Protein AF-A0A7J6NDB4-F1 (afdb_monomer_lite)

Structure (mmCIF, N/CA/C/O backbone):
data_AF-A0A7J6NDB4-F1
#
_entry.id   AF-A0A7J6NDB4-F1
#
loop_
_atom_site.group_PDB
_atom_site.id
_atom_site.type_symbol
_atom_site.label_atom_id
_atom_site.label_alt_id
_atom_site.label_comp_id
_atom_site.label_asym_id
_atom_site.label_entity_id
_atom_site.label_seq_id
_atom_site.pdbx_PDB_ins_code
_atom_site.Cartn_x
_atom_site.Cartn_y
_atom_site.Cartn_z
_atom_site.occupancy
_atom_site.B_iso_or_equiv
_atom_site.auth_seq_id
_atom_site.auth_comp_id
_atom_site.auth_asym_id
_atom_site.auth_atom_id
_atom_site.pdbx_PDB_model_num
ATOM 1 N N . THR A 1 1 ? 3.928 -35.465 -35.976 1.00 38.75 1 THR A N 1
ATOM 2 C CA . THR A 1 1 ? 4.546 -34.430 -36.828 1.00 38.75 1 THR A CA 1
ATOM 3 C C . THR A 1 1 ? 3.925 -33.095 -36.458 1.00 38.75 1 THR A C 1
ATOM 5 O O . THR A 1 1 ? 2.725 -32.991 -36.638 1.00 38.75 1 THR A O 1
ATOM 8 N N . ALA A 1 2 ? 4.743 -32.187 -35.883 1.00 40.12 2 ALA A N 1
ATOM 9 C CA . ALA A 1 2 ? 4.510 -30.769 -35.499 1.00 40.12 2 ALA A CA 1
ATOM 10 C C . ALA A 1 2 ? 3.288 -30.488 -34.588 1.00 40.12 2 ALA A C 1
AT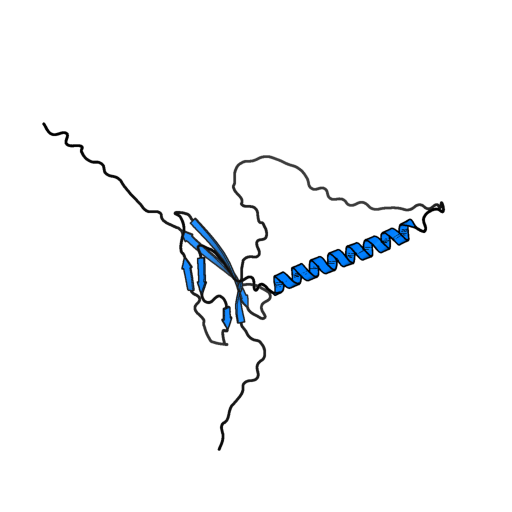OM 12 O O . ALA A 1 2 ? 2.177 -30.848 -34.935 1.00 40.12 2 ALA A O 1
ATOM 13 N N . LYS A 1 3 ? 3.333 -29.918 -33.374 1.00 47.81 3 LYS A N 1
ATOM 14 C CA . LYS A 1 3 ? 4.267 -29.055 -32.617 1.00 47.81 3 LYS A CA 1
ATOM 15 C C . LYS A 1 3 ? 4.655 -27.752 -33.320 1.00 47.81 3 LYS A C 1
ATOM 17 O O . LYS A 1 3 ? 5.817 -27.569 -33.654 1.00 47.81 3 LYS A O 1
ATOM 22 N N . ASP A 1 4 ? 3.678 -26.861 -33.463 1.00 53.41 4 ASP A N 1
ATOM 23 C CA . ASP A 1 4 ? 3.912 -25.438 -33.717 1.00 53.41 4 ASP A CA 1
ATOM 24 C C . ASP A 1 4 ? 3.804 -24.672 -32.395 1.00 53.41 4 ASP A C 1
ATOM 26 O O . ASP A 1 4 ? 2.742 -24.247 -31.942 1.00 53.41 4 ASP A O 1
ATOM 30 N N . ASP A 1 5 ? 4.963 -24.604 -31.749 1.00 51.47 5 ASP A N 1
ATOM 31 C CA . ASP A 1 5 ? 5.305 -23.753 -30.620 1.00 51.47 5 ASP A CA 1
ATOM 32 C C . ASP A 1 5 ? 5.622 -22.362 -31.194 1.00 51.47 5 ASP A C 1
ATOM 34 O O . ASP A 1 5 ? 6.720 -22.116 -31.694 1.00 51.47 5 ASP A O 1
ATOM 38 N N . LEU A 1 6 ? 4.635 -21.463 -31.215 1.00 52.88 6 LEU A N 1
ATOM 39 C CA . LEU A 1 6 ? 4.878 -20.053 -31.525 1.00 52.88 6 LEU A CA 1
ATOM 40 C C . LEU A 1 6 ? 5.308 -19.348 -30.240 1.00 52.88 6 LEU A C 1
ATOM 42 O O . LEU A 1 6 ? 4.501 -18.762 -29.519 1.00 52.88 6 LEU A O 1
ATOM 46 N N . GLY A 1 7 ? 6.609 -19.435 -29.966 1.00 40.97 7 GLY A N 1
ATOM 47 C CA . GLY A 1 7 ? 7.290 -18.590 -28.999 1.00 40.97 7 GLY A CA 1
ATOM 48 C C . GLY A 1 7 ? 7.166 -17.122 -29.402 1.00 40.97 7 GLY A C 1
ATOM 49 O O . GLY A 1 7 ? 7.703 -16.694 -30.424 1.00 40.97 7 GLY A O 1
ATOM 50 N N . ILE A 1 8 ? 6.452 -16.347 -28.589 1.00 50.28 8 ILE A N 1
ATOM 51 C CA . ILE A 1 8 ? 6.453 -14.887 -28.673 1.00 50.28 8 ILE A CA 1
ATOM 52 C C . ILE A 1 8 ? 7.774 -14.405 -28.047 1.00 50.28 8 ILE A C 1
ATOM 54 O O . ILE A 1 8 ? 8.051 -14.759 -26.897 1.00 50.28 8 ILE A O 1
ATOM 58 N N . PRO A 1 9 ? 8.609 -13.637 -28.771 1.00 45.28 9 PRO A N 1
ATOM 59 C CA . PRO A 1 9 ? 9.868 -13.135 -28.240 1.00 45.28 9 PRO A CA 1
ATOM 60 C C . PRO A 1 9 ? 9.593 -12.080 -27.163 1.00 45.28 9 PRO A C 1
ATOM 62 O O . PRO A 1 9 ? 8.794 -11.165 -27.362 1.00 45.28 9 PRO A O 1
ATOM 65 N N . GLY A 1 10 ? 10.244 -12.232 -26.011 1.00 54.09 10 GLY A N 1
ATOM 66 C CA . GLY A 1 10 ? 10.175 -11.270 -24.921 1.00 54.09 10 GLY A CA 1
ATOM 67 C C . GLY A 1 10 ? 10.964 -10.004 -25.233 1.00 54.09 10 GLY A C 1
ATOM 68 O O . GLY A 1 10 ? 12.128 -10.090 -25.612 1.00 54.09 10 GLY A O 1
ATOM 69 N N . ASP A 1 11 ? 10.340 -8.851 -25.005 1.00 46.12 11 ASP A N 1
ATOM 70 C CA . ASP A 1 11 ? 11.034 -7.679 -24.482 1.00 46.12 11 ASP A CA 1
ATOM 71 C C . ASP A 1 11 ? 10.036 -6.746 -23.771 1.00 46.12 11 ASP A C 1
ATOM 73 O O . ASP A 1 11 ? 8.896 -6.585 -24.209 1.00 46.12 11 ASP A O 1
ATOM 77 N N . SER A 1 12 ? 10.470 -6.151 -22.660 1.00 48.31 12 SER A N 1
ATOM 78 C CA . SER A 1 12 ? 9.716 -5.359 -21.667 1.00 48.31 12 SER A CA 1
ATOM 79 C C . SER A 1 12 ? 8.697 -6.117 -20.793 1.00 48.31 12 SER A C 1
ATOM 81 O O . SER A 1 12 ? 7.489 -6.127 -21.020 1.00 48.31 12 SER A O 1
ATOM 83 N N . ASP A 1 13 ? 9.195 -6.704 -19.703 1.00 50.88 13 ASP A N 1
ATOM 84 C CA . ASP A 1 13 ? 8.374 -7.122 -18.563 1.00 50.88 13 ASP A CA 1
ATOM 85 C C . ASP A 1 13 ? 7.658 -5.888 -17.975 1.00 50.88 13 ASP A C 1
ATOM 87 O O . ASP A 1 13 ? 8.239 -5.096 -17.229 1.00 50.88 13 ASP A O 1
ATOM 91 N N . GLY A 1 14 ? 6.401 -5.680 -18.381 1.00 53.59 14 GLY A N 1
ATOM 92 C CA . GLY A 1 14 ? 5.513 -4.590 -17.959 1.00 53.59 14 GLY A CA 1
ATOM 93 C C . GLY A 1 14 ? 5.020 -4.746 -16.519 1.00 53.59 14 GLY A C 1
ATOM 94 O O . GLY A 1 14 ? 3.826 -4.619 -16.243 1.00 53.59 14 GLY A O 1
ATOM 95 N N . ALA A 1 15 ? 5.923 -5.088 -15.603 1.00 60.62 15 ALA A N 1
ATOM 96 C CA . ALA A 1 15 ? 5.603 -5.326 -14.210 1.00 60.62 15 ALA A CA 1
ATOM 97 C C . ALA A 1 15 ? 5.161 -4.020 -13.527 1.00 60.62 15 ALA A C 1
ATOM 99 O O . ALA A 1 15 ? 5.880 -3.022 -13.476 1.00 60.62 15 ALA A O 1
ATOM 100 N N . LEU A 1 16 ? 3.967 -4.053 -12.955 1.00 64.75 16 LEU A N 1
ATOM 101 C CA . LEU A 1 16 ? 3.434 -3.080 -12.020 1.00 64.75 16 LEU A CA 1
ATOM 102 C C . LEU A 1 16 ? 3.972 -3.388 -10.620 1.00 64.75 16 LEU A C 1
ATOM 104 O O . LEU A 1 16 ? 3.854 -4.519 -10.146 1.00 64.75 16 LEU A O 1
ATOM 108 N N . ARG A 1 17 ? 4.541 -2.393 -9.939 1.00 74.06 17 ARG A N 1
ATOM 109 C CA . ARG A 1 17 ? 5.112 -2.537 -8.591 1.00 74.06 17 ARG A CA 1
ATOM 110 C C . ARG A 1 17 ? 4.535 -1.490 -7.654 1.00 74.06 17 ARG A C 1
ATOM 112 O O . ARG A 1 17 ? 4.541 -0.311 -7.985 1.00 74.06 17 ARG A O 1
ATOM 119 N N . ILE A 1 18 ? 4.100 -1.884 -6.463 1.00 73.50 18 ILE A N 1
ATOM 120 C CA . ILE A 1 18 ? 3.625 -0.951 -5.437 1.00 73.50 18 ILE A CA 1
ATOM 121 C C . ILE A 1 18 ? 4.734 -0.745 -4.400 1.00 73.50 18 ILE A C 1
ATOM 123 O O . ILE A 1 18 ? 5.115 -1.655 -3.665 1.00 73.50 18 ILE A O 1
ATOM 127 N N . GLY A 1 19 ? 5.291 0.463 -4.375 1.00 65.62 19 GLY A N 1
ATOM 128 C CA . GLY A 1 19 ? 6.402 0.858 -3.513 1.00 65.62 19 GLY A CA 1
ATOM 129 C C . GLY A 1 19 ? 5.986 1.775 -2.363 1.00 65.62 19 GLY A C 1
ATOM 130 O O . GLY A 1 19 ? 4.891 2.345 -2.343 1.00 65.62 19 GLY A O 1
ATOM 131 N N . ARG A 1 20 ? 6.901 1.949 -1.404 1.00 56.72 20 ARG A N 1
ATOM 132 C CA . ARG A 1 20 ? 6.755 2.889 -0.281 1.00 56.72 20 ARG A CA 1
ATOM 133 C C . ARG A 1 20 ? 6.757 4.342 -0.756 1.00 56.72 20 ARG A C 1
ATOM 135 O O . ARG A 1 20 ? 7.432 4.700 -1.726 1.00 56.72 20 ARG A O 1
ATOM 142 N N . ALA A 1 21 ? 6.094 5.204 0.014 1.00 48.91 21 ALA A N 1
ATOM 143 C CA . ALA A 1 21 ? 6.401 6.627 0.011 1.00 48.91 21 ALA A CA 1
ATOM 144 C C . ALA A 1 21 ? 7.879 6.813 0.383 1.00 48.91 21 ALA A C 1
ATOM 146 O O . ALA A 1 21 ? 8.308 6.400 1.463 1.00 48.91 21 ALA A O 1
ATOM 147 N N . ARG A 1 22 ? 8.683 7.439 -0.490 1.00 42.12 22 ARG A N 1
ATOM 148 C CA . ARG A 1 22 ? 9.954 8.003 -0.023 1.00 42.12 22 ARG A CA 1
ATOM 149 C C . ARG A 1 22 ? 9.569 9.128 0.922 1.00 42.12 22 ARG A C 1
ATOM 151 O O . ARG A 1 22 ? 9.093 10.165 0.474 1.00 42.12 22 ARG A O 1
ATOM 158 N N . ARG A 1 23 ? 9.724 8.883 2.222 1.00 32.69 23 ARG A N 1
ATOM 159 C CA . ARG A 1 23 ? 9.541 9.885 3.266 1.00 32.69 23 ARG A CA 1
ATOM 160 C C . ARG A 1 23 ? 10.604 10.961 3.035 1.00 32.69 23 ARG A C 1
ATOM 162 O O . ARG A 1 23 ? 11.719 10.855 3.534 1.00 32.69 23 ARG A O 1
ATOM 169 N N . VAL A 1 24 ? 10.279 11.988 2.252 1.00 29.95 24 VAL A N 1
ATOM 170 C CA . VAL A 1 24 ? 10.797 13.312 2.582 1.00 29.95 24 VAL A CA 1
ATOM 171 C C . VAL A 1 24 ? 10.244 13.555 3.980 1.00 29.95 24 VAL A C 1
ATOM 173 O O . VAL A 1 24 ? 9.053 13.350 4.215 1.00 29.95 24 VAL A O 1
ATOM 176 N N . LEU A 1 25 ? 11.125 13.823 4.939 1.00 30.56 25 LEU A N 1
ATOM 177 C CA . LEU A 1 25 ? 10.742 14.253 6.278 1.00 30.56 25 LEU A CA 1
ATOM 178 C C . LEU A 1 25 ? 10.021 15.602 6.146 1.00 30.56 25 LEU A C 1
ATOM 180 O O . LEU A 1 25 ? 10.594 16.646 6.427 1.00 30.56 25 LEU A O 1
ATOM 184 N N . GLU A 1 26 ? 8.780 15.595 5.676 1.00 29.28 26 GLU A N 1
ATOM 185 C CA . GLU A 1 26 ? 7.876 16.709 5.870 1.00 29.28 26 GLU A CA 1
ATOM 186 C C . GLU A 1 26 ? 7.364 16.575 7.296 1.00 29.28 26 GLU A C 1
ATOM 188 O O . GLU A 1 26 ? 6.679 15.623 7.678 1.00 29.28 26 GLU A O 1
ATOM 193 N N . SER A 1 27 ? 7.869 17.494 8.111 1.00 29.41 27 SER A N 1
ATOM 194 C CA . SER A 1 27 ? 7.551 17.696 9.511 1.00 29.41 27 SER A CA 1
ATOM 195 C C . SER A 1 27 ? 6.073 17.455 9.794 1.00 29.41 27 SER A C 1
ATOM 197 O O . SER A 1 27 ? 5.200 18.058 9.165 1.00 29.41 27 SER A O 1
ATOM 199 N N . ILE A 1 28 ? 5.812 16.619 10.798 1.00 31.69 28 ILE A N 1
ATOM 200 C CA . ILE A 1 28 ? 4.519 16.516 11.471 1.00 31.69 28 ILE A CA 1
ATOM 201 C C . ILE A 1 28 ? 4.093 17.943 11.833 1.00 31.69 28 ILE A C 1
ATOM 203 O O . ILE A 1 28 ? 4.670 18.562 12.725 1.00 31.69 28 ILE A O 1
ATOM 207 N N . THR A 1 29 ? 3.119 18.489 11.108 1.00 30.67 29 THR A N 1
ATOM 208 C CA . THR A 1 29 ? 2.570 19.807 11.421 1.00 30.67 29 THR A CA 1
ATOM 209 C C . THR A 1 29 ? 1.513 19.608 12.495 1.00 30.67 29 THR A C 1
ATOM 211 O O . THR A 1 29 ? 0.350 19.349 12.206 1.00 30.67 29 THR A O 1
ATOM 214 N N . ALA A 1 30 ? 1.940 19.698 13.752 1.00 30.20 30 ALA A N 1
ATOM 215 C CA . ALA A 1 30 ? 1.055 20.040 14.852 1.00 30.20 30 ALA A CA 1
ATOM 216 C C . ALA A 1 30 ? 1.000 21.571 14.927 1.00 30.20 30 ALA A C 1
ATOM 218 O O . ALA A 1 30 ? 1.968 22.219 15.317 1.00 30.20 30 ALA A O 1
ATOM 219 N N . SER A 1 31 ? -0.116 22.166 14.513 1.00 33.12 31 SER A N 1
ATOM 220 C CA . SER A 1 31 ? -0.401 23.579 14.776 1.00 33.12 31 SER A CA 1
ATOM 221 C C . SER A 1 31 ? -0.563 23.794 16.284 1.00 33.12 31 SER A C 1
ATOM 223 O O . SER A 1 31 ? -1.383 23.107 16.898 1.00 33.12 31 SER A O 1
ATOM 225 N N . PRO A 1 32 ? 0.189 24.734 16.888 1.00 37.12 32 PRO A N 1
ATOM 226 C CA . PRO A 1 32 ? -0.456 25.970 17.348 1.00 37.12 32 PRO A CA 1
ATOM 227 C C . PRO A 1 32 ? 0.446 27.230 17.314 1.00 37.12 32 PRO A C 1
ATOM 229 O O . PRO A 1 32 ? 1.640 27.170 17.566 1.00 37.12 32 PRO A O 1
ATOM 232 N N . GLY A 1 33 ? -0.167 28.403 17.101 1.00 30.95 33 GLY A N 1
ATOM 233 C CA . GLY A 1 33 ? 0.261 29.669 17.725 1.00 30.95 33 GLY A CA 1
ATOM 234 C C . GLY A 1 33 ? 1.517 30.400 17.206 1.00 30.95 33 GLY A C 1
ATOM 235 O O . GLY A 1 33 ? 2.631 30.142 17.629 1.00 30.95 33 GLY A O 1
ATOM 236 N N . LYS A 1 34 ? 1.282 31.422 16.373 1.00 34.69 34 LYS A N 1
ATOM 237 C CA . LYS A 1 34 ? 1.964 32.737 16.259 1.00 34.69 34 LYS A CA 1
ATOM 238 C C . LYS A 1 34 ? 3.271 32.981 17.058 1.00 34.69 34 LYS A C 1
ATOM 240 O O . LYS A 1 34 ? 3.192 33.213 18.258 1.00 34.69 34 LYS A O 1
ATOM 245 N N . ALA A 1 35 ? 4.398 33.184 16.356 1.00 28.97 35 ALA A N 1
ATOM 246 C CA . ALA A 1 35 ? 5.383 34.255 16.618 1.00 28.97 35 ALA A CA 1
ATOM 247 C C . ALA A 1 35 ? 6.437 34.387 15.486 1.00 28.97 35 ALA A C 1
ATOM 249 O O . ALA A 1 35 ? 7.108 33.433 15.121 1.00 28.97 35 ALA A O 1
ATOM 250 N N . SER A 1 36 ? 6.520 35.604 14.941 1.00 30.56 36 SER A N 1
ATOM 251 C CA . SER A 1 36 ? 7.656 36.323 14.329 1.00 30.56 36 SER A CA 1
ATOM 252 C C . SER A 1 36 ? 8.994 35.625 13.994 1.00 30.56 36 SER A C 1
ATOM 254 O O . SER A 1 36 ? 9.723 35.225 14.894 1.00 30.56 36 SER A O 1
ATOM 256 N N . GLY A 1 37 ? 9.419 35.814 12.735 1.00 30.88 37 GLY A N 1
ATOM 257 C CA . GLY A 1 37 ? 10.656 36.544 12.399 1.00 30.88 37 GLY A CA 1
ATOM 258 C C . GLY A 1 37 ? 11.949 35.751 12.156 1.00 30.88 37 GLY A C 1
ATOM 259 O O . GLY A 1 37 ? 12.228 34.782 12.844 1.00 30.88 37 GLY A O 1
ATOM 260 N N . LEU A 1 38 ? 12.766 36.313 11.246 1.00 31.75 38 LEU A N 1
ATOM 261 C CA . LEU A 1 38 ? 14.206 36.087 10.982 1.00 31.75 38 LEU A CA 1
ATOM 262 C C . LEU A 1 38 ? 14.521 35.100 9.838 1.00 31.75 38 LEU A C 1
ATOM 264 O O . LEU A 1 38 ? 14.433 33.890 9.976 1.00 31.75 38 LEU A O 1
ATOM 268 N N . THR A 1 39 ? 14.630 35.615 8.607 1.00 31.53 39 THR A N 1
ATOM 269 C CA . THR A 1 39 ? 15.864 36.034 7.891 1.00 31.53 39 THR A CA 1
ATOM 270 C C . THR A 1 39 ? 16.738 34.881 7.393 1.00 31.53 39 THR A C 1
ATOM 272 O O . THR A 1 39 ? 17.463 34.246 8.151 1.00 31.53 39 THR A O 1
ATOM 275 N N . SER A 1 40 ? 16.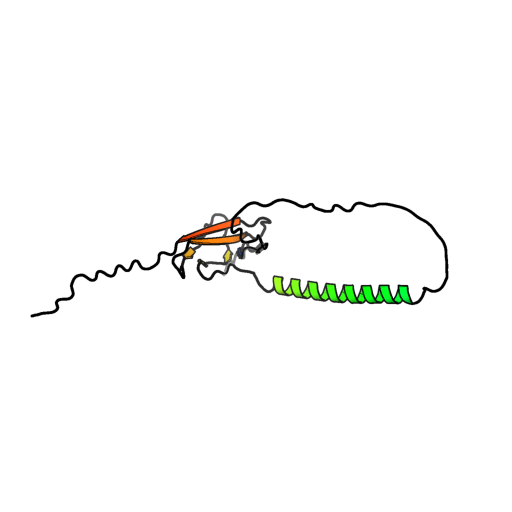733 34.696 6.076 1.00 37.16 40 SER A N 1
ATOM 276 C CA . SER A 1 40 ? 17.723 33.951 5.297 1.00 37.16 40 SER A CA 1
ATOM 277 C C . SER A 1 40 ? 18.984 34.793 5.062 1.00 37.16 40 SER A C 1
ATOM 279 O O . SER A 1 40 ? 18.837 35.950 4.661 1.00 37.16 40 SER A O 1
ATOM 281 N N . PRO A 1 41 ? 20.207 34.251 5.186 1.00 39.75 41 PRO A N 1
ATOM 282 C CA . PRO A 1 41 ? 21.367 34.873 4.579 1.00 39.75 41 PRO A CA 1
ATOM 283 C C . PRO A 1 41 ? 21.603 34.280 3.186 1.00 39.75 41 PRO A C 1
ATOM 285 O O . PRO A 1 41 ? 22.006 33.133 3.015 1.00 39.75 41 PRO A O 1
ATOM 288 N N . SER A 1 42 ? 21.352 35.110 2.180 1.00 35.44 42 SER A N 1
ATOM 289 C CA . SER A 1 42 ? 22.069 35.093 0.911 1.00 35.44 42 SER A CA 1
ATOM 290 C C . SER A 1 42 ? 23.520 35.513 1.154 1.00 35.44 42 SER A C 1
ATOM 292 O O . SER A 1 42 ? 23.752 36.545 1.782 1.00 35.44 42 SER A O 1
ATOM 294 N N . ALA A 1 43 ? 24.483 34.775 0.610 1.00 32.56 43 ALA A N 1
ATOM 295 C CA . ALA A 1 43 ? 25.865 35.230 0.511 1.00 32.56 43 ALA A CA 1
ATOM 296 C C . ALA A 1 43 ? 26.302 35.173 -0.954 1.00 32.56 43 ALA A C 1
ATOM 298 O O . ALA A 1 43 ? 26.739 34.149 -1.469 1.00 32.56 43 ALA A O 1
ATOM 299 N N . SER A 1 44 ? 26.137 36.305 -1.627 1.00 34.03 44 SER A N 1
ATOM 300 C CA . SER A 1 44 ? 26.991 36.715 -2.732 1.00 34.03 44 SER A CA 1
ATOM 301 C C . SER A 1 44 ? 28.203 37.437 -2.148 1.00 34.03 44 SER A C 1
ATOM 303 O O . SER A 1 44 ? 28.005 38.369 -1.371 1.00 34.03 44 SER A O 1
ATOM 305 N N . SER A 1 45 ? 29.420 37.117 -2.578 1.00 33.16 45 SER A N 1
ATOM 306 C CA . SER A 1 45 ? 30.467 38.139 -2.685 1.00 33.16 45 SER A CA 1
ATOM 307 C C . SER A 1 45 ? 31.613 37.685 -3.576 1.00 33.16 45 SER A C 1
ATOM 309 O O . SER A 1 45 ? 32.230 36.641 -3.392 1.00 33.16 45 SER A O 1
ATOM 311 N N . SER A 1 46 ? 31.838 38.552 -4.544 1.00 34.28 46 SER A N 1
ATOM 312 C CA . SER A 1 46 ? 32.925 38.691 -5.491 1.00 34.28 46 SER A CA 1
ATOM 313 C C . SER A 1 46 ? 34.271 39.101 -4.869 1.00 34.28 46 SER A C 1
ATOM 315 O O . SER A 1 46 ? 34.319 39.618 -3.759 1.00 34.28 46 SER A O 1
ATOM 317 N N . SER A 1 47 ? 35.292 39.000 -5.730 1.00 37.00 47 SER A N 1
ATOM 318 C CA . SER A 1 47 ? 36.377 39.961 -6.017 1.00 37.00 47 SER A CA 1
ATOM 319 C C . SER A 1 47 ? 37.764 39.850 -5.360 1.00 37.00 47 SER A C 1
ATOM 321 O O . SER A 1 47 ? 37.934 40.011 -4.160 1.00 37.00 47 SER A O 1
ATOM 323 N N . SER A 1 48 ? 38.720 39.772 -6.298 1.00 32.50 48 SER A N 1
ATOM 324 C CA . SER A 1 48 ? 39.962 40.546 -6.481 1.00 32.50 48 SER A CA 1
ATOM 325 C C . SER A 1 48 ? 41.271 40.136 -5.798 1.00 32.50 48 SER A C 1
ATOM 327 O O . SER A 1 48 ? 41.404 40.145 -4.582 1.00 32.50 48 SER A O 1
ATOM 329 N N . SER A 1 49 ? 42.226 39.895 -6.703 1.00 40.31 49 SER A N 1
ATOM 330 C CA . SER A 1 49 ? 43.691 39.979 -6.718 1.00 40.31 49 SER A CA 1
ATOM 331 C C . SER A 1 49 ? 44.422 40.593 -5.522 1.00 40.31 49 SER A C 1
ATOM 333 O O . SER A 1 49 ? 44.022 41.650 -5.058 1.00 40.31 49 SER A O 1
ATOM 335 N N . THR A 1 50 ? 45.592 40.032 -5.183 1.00 28.83 50 THR A N 1
ATOM 336 C CA . THR A 1 50 ? 46.926 40.643 -5.415 1.00 28.83 50 THR A CA 1
ATOM 337 C C . THR A 1 50 ? 48.047 39.661 -5.045 1.00 28.83 50 THR A C 1
ATOM 339 O O . THR A 1 50 ? 47.911 38.886 -4.103 1.00 28.83 50 THR A O 1
ATOM 342 N N . GLU A 1 51 ? 49.137 39.710 -5.808 1.00 42.53 51 GLU A N 1
ATOM 343 C CA . GLU A 1 51 ? 50.366 38.911 -5.700 1.00 42.53 51 GLU A CA 1
ATOM 344 C C . GLU A 1 51 ? 51.233 39.291 -4.486 1.00 42.53 51 GLU A C 1
ATOM 346 O O . GLU A 1 51 ? 51.317 40.470 -4.139 1.00 42.53 51 GLU A O 1
ATOM 351 N N . SER A 1 52 ? 51.964 38.330 -3.908 1.00 40.59 52 SER A N 1
ATOM 352 C CA . SER A 1 52 ? 53.445 38.321 -3.840 1.00 40.59 52 SER A CA 1
ATOM 353 C C . SER A 1 52 ? 53.966 37.209 -2.921 1.00 40.59 52 SER A C 1
ATOM 355 O O . SER A 1 52 ? 53.305 36.768 -1.985 1.00 40.59 52 SER A O 1
ATOM 357 N N . GLU A 1 53 ? 55.166 36.755 -3.260 1.00 47.88 53 GLU A N 1
ATOM 358 C CA . GLU A 1 53 ? 55.796 35.474 -2.954 1.00 47.88 53 GLU A CA 1
ATOM 359 C C . GLU A 1 53 ? 56.443 35.397 -1.561 1.00 47.88 53 GLU A C 1
ATOM 361 O O . GLU A 1 53 ? 56.980 36.382 -1.057 1.00 47.88 53 GLU A O 1
ATOM 366 N N . SER A 1 54 ? 56.475 34.198 -0.971 1.00 38.91 54 SER A N 1
ATOM 367 C CA . SER A 1 54 ? 57.516 33.750 -0.031 1.00 38.91 54 SER A CA 1
ATOM 368 C C . SER A 1 54 ? 57.515 32.218 0.023 1.00 38.91 54 SER A C 1
ATOM 370 O O . SER A 1 54 ? 56.541 31.582 0.422 1.00 38.91 54 SER A O 1
ATOM 372 N N . GLU A 1 55 ? 58.616 31.653 -0.451 1.00 51.12 55 GLU A N 1
ATOM 373 C CA . GLU A 1 55 ? 58.922 30.238 -0.649 1.00 51.12 55 GLU A CA 1
ATOM 374 C C . GLU A 1 55 ? 59.055 29.463 0.677 1.00 51.12 55 GLU A C 1
ATOM 376 O O . GLU A 1 55 ? 60.126 29.455 1.270 1.00 51.12 55 GLU A O 1
ATOM 381 N N . GLU A 1 56 ? 57.999 28.770 1.122 1.00 50.97 56 GLU A N 1
ATOM 382 C CA . GLU A 1 56 ? 58.105 27.605 2.027 1.00 50.97 56 GLU A CA 1
ATOM 383 C C . GLU A 1 56 ? 56.825 26.738 1.973 1.00 50.97 56 GLU A C 1
ATOM 385 O O . GLU A 1 56 ? 56.095 26.615 2.950 1.00 50.97 56 GLU A O 1
ATOM 390 N N . SER A 1 57 ? 56.449 26.192 0.805 1.00 48.19 57 SER A N 1
ATOM 391 C CA . SER A 1 57 ? 55.144 25.498 0.683 1.00 48.19 57 SER A CA 1
ATOM 392 C C . SER A 1 57 ? 55.045 24.468 -0.454 1.00 48.19 57 SER A C 1
ATOM 394 O O . SER A 1 57 ? 54.083 24.416 -1.215 1.00 48.19 57 SER A O 1
ATOM 396 N N . SER A 1 58 ? 56.048 23.605 -0.612 1.00 50.50 58 SER A N 1
ATOM 397 C CA . SER A 1 58 ? 55.996 22.518 -1.610 1.00 50.50 58 SER A CA 1
ATOM 398 C C . SER A 1 58 ? 55.565 21.167 -1.019 1.00 50.50 58 SER A C 1
ATOM 400 O O . SER A 1 58 ? 55.074 20.301 -1.742 1.00 50.50 58 SER A O 1
ATOM 402 N N . SER A 1 59 ? 55.675 20.976 0.303 1.00 55.31 59 SER A N 1
ATOM 403 C CA . SER A 1 59 ? 55.326 19.707 0.967 1.00 55.31 59 SER A CA 1
ATOM 404 C C . SER A 1 59 ? 53.866 19.637 1.436 1.00 55.31 59 SER A C 1
ATOM 406 O O . SER A 1 59 ? 53.274 18.558 1.432 1.00 55.31 59 SER A O 1
ATOM 408 N N . GLU A 1 60 ? 53.268 20.764 1.832 1.00 54.88 60 GLU A N 1
ATOM 409 C CA . GLU A 1 60 ? 51.898 20.802 2.366 1.00 54.88 60 GLU A CA 1
ATOM 410 C C . GLU A 1 60 ? 50.846 20.652 1.258 1.00 54.88 60 GLU A C 1
ATOM 412 O O . GLU A 1 60 ? 49.954 19.815 1.367 1.00 54.88 60 GLU A O 1
ATOM 417 N N . THR A 1 61 ? 51.015 21.315 0.115 1.00 55.06 61 THR A N 1
ATOM 418 C CA . THR A 1 61 ? 50.079 21.247 -1.026 1.00 55.06 61 THR A CA 1
ATOM 419 C C . THR A 1 61 ? 49.949 19.831 -1.622 1.00 55.06 61 THR A C 1
ATOM 421 O O . THR A 1 61 ? 48.858 19.383 -1.989 1.00 55.06 61 THR A O 1
ATOM 424 N N . ILE A 1 62 ? 51.045 19.062 -1.662 1.00 60.16 62 ILE A N 1
ATOM 425 C CA . ILE A 1 62 ? 51.048 17.669 -2.153 1.00 60.16 62 ILE A CA 1
ATOM 426 C C . ILE A 1 62 ? 50.408 16.709 -1.134 1.00 60.16 62 ILE A C 1
ATOM 428 O O . ILE A 1 62 ? 49.740 15.744 -1.510 1.00 60.16 62 ILE A O 1
ATOM 432 N N . LYS A 1 63 ? 50.571 16.965 0.169 1.00 63.69 63 LYS A N 1
ATOM 433 C CA . LYS A 1 63 ? 49.906 16.174 1.215 1.00 63.69 63 LYS A CA 1
ATOM 434 C C . LYS A 1 63 ? 48.403 16.435 1.218 1.00 63.69 63 LYS A C 1
ATOM 436 O O . LYS A 1 63 ? 47.641 15.475 1.286 1.00 63.69 63 LYS A O 1
ATOM 441 N N . ASN A 1 64 ? 47.981 17.688 1.064 1.00 60.53 64 ASN A N 1
ATOM 442 C CA . ASN A 1 64 ? 46.570 18.063 1.056 1.00 60.53 64 ASN A CA 1
ATOM 443 C C . ASN A 1 64 ? 45.829 17.439 -0.138 1.00 60.53 64 ASN A C 1
ATOM 445 O O . ASN A 1 64 ? 44.806 16.795 0.071 1.00 60.53 64 ASN A O 1
ATOM 449 N N . SER A 1 65 ? 46.407 17.466 -1.345 1.00 72.62 65 SER A N 1
ATOM 450 C CA . SER A 1 65 ? 45.820 16.794 -2.522 1.00 72.62 65 SER A CA 1
ATOM 451 C C . SER A 1 65 ? 45.745 15.264 -2.383 1.00 72.62 65 SER A C 1
ATOM 453 O O . SER A 1 65 ? 44.782 14.629 -2.820 1.00 72.62 65 SER A O 1
ATOM 455 N N . LYS A 1 66 ? 46.727 14.638 -1.718 1.00 80.25 66 LYS A N 1
ATOM 456 C CA . LYS A 1 66 ? 46.687 13.199 -1.413 1.00 80.25 66 LYS A CA 1
ATOM 457 C C . LYS A 1 66 ? 45.599 12.862 -0.396 1.00 80.25 66 LYS A C 1
ATOM 459 O O . LYS A 1 66 ? 44.906 11.857 -0.554 1.00 80.25 66 LYS A O 1
ATOM 464 N N . MET A 1 67 ? 45.445 13.691 0.632 1.00 81.81 67 MET A N 1
ATOM 465 C CA . MET A 1 67 ? 44.390 13.553 1.636 1.00 81.81 67 MET A CA 1
ATOM 466 C C . MET A 1 67 ? 43.009 13.741 0.998 1.00 81.81 67 MET A C 1
ATOM 468 O O . MET A 1 67 ? 42.126 12.924 1.236 1.00 81.81 67 MET A O 1
ATOM 472 N N . GLU A 1 68 ? 42.843 14.723 0.111 1.00 83.62 68 GLU A N 1
ATOM 473 C CA . GLU A 1 68 ? 41.622 14.931 -0.678 1.00 83.62 68 GLU A CA 1
ATOM 474 C C . GLU A 1 68 ? 41.282 13.711 -1.545 1.00 83.62 68 GLU A C 1
ATOM 476 O O . GLU A 1 68 ? 40.141 13.254 -1.537 1.00 83.62 68 GLU A O 1
ATOM 481 N N . GLY A 1 69 ? 42.264 13.103 -2.220 1.00 87.19 69 GLY A N 1
ATOM 482 C CA . GLY A 1 69 ? 42.051 11.880 -3.003 1.00 87.19 69 GLY A CA 1
ATOM 483 C C . GLY A 1 69 ? 41.626 10.671 -2.156 1.00 87.19 69 GLY A C 1
ATOM 484 O O . GLY A 1 69 ? 40.766 9.886 -2.565 1.00 87.19 69 GLY A O 1
ATOM 485 N N . LEU A 1 70 ? 42.186 10.527 -0.950 1.00 89.00 70 LEU A N 1
ATOM 486 C CA . LEU A 1 70 ? 41.791 9.478 -0.004 1.00 89.00 70 LEU A CA 1
ATOM 487 C C . LEU A 1 70 ? 40.378 9.712 0.541 1.00 89.00 70 LEU A C 1
ATOM 489 O O . LEU A 1 70 ? 39.582 8.773 0.594 1.00 89.00 70 LEU A O 1
ATOM 493 N N . VAL A 1 71 ? 40.054 10.959 0.888 1.00 90.56 71 VAL A N 1
ATOM 494 C CA . VAL A 1 71 ? 38.713 11.365 1.324 1.00 90.56 71 VAL A CA 1
ATOM 495 C C . VAL A 1 71 ? 37.697 11.109 0.208 1.00 90.56 71 VAL A C 1
ATOM 497 O O . VAL A 1 71 ? 36.677 10.472 0.460 1.00 90.56 71 VAL A O 1
ATOM 500 N N . MET A 1 72 ? 37.995 11.490 -1.037 1.00 90.81 72 MET A N 1
ATOM 501 C CA . MET A 1 72 ? 37.124 11.245 -2.193 1.00 90.81 72 MET A C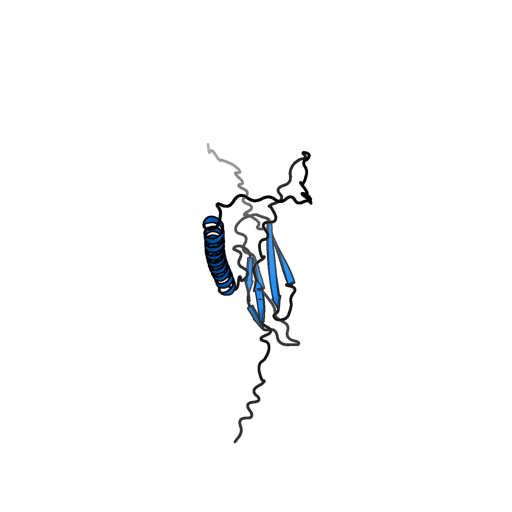A 1
ATOM 502 C C . MET A 1 72 ? 36.875 9.756 -2.435 1.00 90.81 72 MET A C 1
ATOM 504 O O . MET A 1 72 ? 35.738 9.348 -2.659 1.00 90.81 72 MET A O 1
ATOM 508 N N . ARG A 1 73 ? 37.905 8.910 -2.327 1.00 91.06 73 ARG A N 1
ATOM 509 C CA . ARG A 1 73 ? 37.753 7.455 -2.477 1.00 91.06 73 ARG A CA 1
ATOM 510 C C . ARG A 1 73 ? 36.922 6.836 -1.353 1.00 91.06 73 ARG A C 1
ATOM 512 O O . ARG A 1 73 ? 36.114 5.940 -1.608 1.00 91.06 73 ARG A O 1
ATOM 519 N N . ALA A 1 74 ? 37.103 7.307 -0.120 1.00 91.38 74 ALA A N 1
ATOM 520 C CA . ALA A 1 74 ? 36.302 6.871 1.019 1.00 91.38 74 ALA A CA 1
ATOM 521 C C . ALA A 1 74 ? 34.826 7.272 0.855 1.00 91.38 74 ALA A C 1
ATOM 523 O O . ALA A 1 74 ? 33.938 6.456 1.105 1.00 91.38 74 ALA A O 1
ATOM 524 N N . LEU A 1 75 ? 34.563 8.490 0.367 1.00 92.62 75 LEU A N 1
ATOM 525 C CA . LEU A 1 75 ? 33.215 8.957 0.045 1.00 92.62 75 LEU A CA 1
ATOM 526 C C . LEU A 1 75 ? 32.588 8.132 -1.080 1.00 92.62 75 LEU A C 1
ATOM 528 O O . LEU A 1 75 ? 31.472 7.654 -0.904 1.00 92.62 75 LEU A O 1
ATOM 532 N N . GLN A 1 76 ? 33.304 7.901 -2.183 1.00 91.81 76 GLN A N 1
ATOM 533 C CA . GLN A 1 76 ? 32.809 7.099 -3.306 1.00 91.81 76 GLN A CA 1
ATOM 534 C C . GLN A 1 76 ? 32.416 5.692 -2.848 1.00 91.81 76 GLN A C 1
ATOM 536 O O . GLN A 1 76 ? 31.284 5.272 -3.049 1.00 91.81 76 GLN A O 1
ATOM 541 N N . THR A 1 77 ? 33.306 5.011 -2.120 1.00 89.19 77 THR A N 1
ATOM 542 C CA . THR A 1 77 ? 33.046 3.659 -1.597 1.00 89.19 77 THR A CA 1
ATOM 543 C C . THR A 1 77 ? 31.818 3.636 -0.682 1.00 89.19 77 THR A C 1
ATOM 545 O O . THR A 1 77 ? 31.009 2.709 -0.730 1.00 89.19 77 THR A O 1
ATOM 548 N N . LYS A 1 78 ? 31.647 4.674 0.148 1.00 92.25 78 LYS A N 1
ATOM 549 C CA . LYS A 1 78 ? 30.470 4.826 1.009 1.00 92.25 78 LYS A CA 1
ATOM 550 C C . LYS A 1 78 ? 29.191 5.000 0.180 1.00 92.25 78 LYS A C 1
ATOM 552 O O . LYS A 1 78 ? 28.203 4.330 0.468 1.00 92.25 78 LYS A O 1
ATOM 557 N N . TYR A 1 79 ? 29.197 5.879 -0.822 1.00 90.00 79 TYR A N 1
ATOM 558 C CA . TYR A 1 79 ? 28.038 6.111 -1.690 1.00 90.00 79 TYR A CA 1
ATOM 559 C C . TYR A 1 79 ? 27.690 4.884 -2.531 1.00 90.00 79 TYR A C 1
ATOM 561 O O . TYR A 1 79 ? 26.512 4.547 -2.640 1.00 90.00 79 TYR A O 1
ATOM 569 N N . ASP A 1 80 ? 28.685 4.175 -3.056 1.00 87.19 80 ASP A N 1
ATOM 570 C CA . ASP A 1 80 ? 28.487 2.944 -3.822 1.00 87.19 80 ASP A CA 1
ATOM 571 C C . ASP A 1 80 ? 27.821 1.869 -2.958 1.00 87.19 80 ASP A C 1
ATOM 573 O O . ASP A 1 80 ? 26.856 1.236 -3.384 1.00 87.19 80 ASP A O 1
ATOM 577 N N . ASN A 1 81 ? 28.275 1.712 -1.708 1.00 85.38 81 ASN A N 1
ATOM 578 C CA . ASN A 1 81 ? 27.671 0.775 -0.765 1.00 85.38 81 ASN A CA 1
ATOM 579 C C . ASN A 1 81 ? 26.208 1.138 -0.452 1.00 85.38 81 ASN A C 1
ATOM 581 O O . ASN A 1 81 ? 25.334 0.278 -0.517 1.00 85.38 81 ASN A O 1
ATOM 585 N N . ILE A 1 82 ? 25.919 2.418 -0.189 1.00 83.12 82 ILE A N 1
ATOM 586 C CA . ILE A 1 82 ? 24.546 2.899 0.050 1.00 83.12 82 ILE A CA 1
ATOM 587 C C . ILE A 1 82 ? 23.659 2.644 -1.177 1.00 83.12 82 ILE A C 1
ATOM 589 O O . ILE A 1 82 ? 22.535 2.164 -1.049 1.00 83.12 82 ILE A O 1
ATOM 593 N N . THR A 1 83 ? 24.164 2.938 -2.375 1.00 81.44 83 THR A N 1
ATOM 594 C CA . THR A 1 83 ? 23.416 2.773 -3.630 1.00 81.44 83 THR A CA 1
ATOM 595 C C . THR A 1 83 ? 23.128 1.301 -3.904 1.00 81.44 83 THR A C 1
ATOM 597 O O . THR A 1 83 ? 22.019 0.946 -4.297 1.00 81.44 83 THR A O 1
ATOM 600 N N . ARG A 1 84 ? 24.102 0.427 -3.636 1.00 80.00 84 ARG A N 1
ATOM 601 C CA . ARG A 1 84 ? 23.938 -1.020 -3.741 1.00 80.00 84 ARG A CA 1
ATOM 602 C C . ARG A 1 84 ? 22.856 -1.538 -2.794 1.00 80.00 84 ARG A C 1
ATOM 604 O O . ARG A 1 84 ? 21.973 -2.252 -3.248 1.00 80.00 84 ARG A O 1
ATOM 611 N N . GLN A 1 85 ? 22.876 -1.129 -1.526 1.00 74.94 85 GLN A N 1
ATOM 612 C CA . GLN A 1 85 ? 21.862 -1.536 -0.547 1.00 74.94 85 GLN A CA 1
ATOM 613 C C . GLN A 1 85 ? 20.446 -1.094 -0.949 1.00 74.94 85 GLN A C 1
ATOM 615 O O . GLN A 1 85 ? 19.498 -1.854 -0.788 1.00 74.94 85 GLN A O 1
ATOM 620 N N . ILE A 1 86 ? 20.300 0.105 -1.522 1.00 72.00 86 ILE A N 1
ATOM 621 C CA . ILE A 1 86 ? 19.011 0.594 -2.040 1.00 72.00 86 ILE A CA 1
ATOM 622 C C . ILE A 1 86 ? 18.547 -0.210 -3.260 1.00 72.00 86 ILE A C 1
ATOM 624 O O . ILE A 1 86 ? 17.351 -0.401 -3.436 1.00 72.00 86 ILE A O 1
ATOM 628 N N . ASN A 1 87 ? 19.467 -0.661 -4.113 1.00 68.88 87 ASN A N 1
ATOM 629 C CA . ASN A 1 87 ? 19.122 -1.477 -5.278 1.00 68.88 87 ASN A CA 1
ATOM 630 C C . ASN A 1 87 ? 18.749 -2.919 -4.902 1.00 68.88 87 ASN A C 1
ATOM 632 O O . ASN A 1 87 ? 17.995 -3.557 -5.632 1.00 68.88 87 ASN A O 1
ATOM 636 N N . GLU A 1 88 ? 19.289 -3.436 -3.796 1.00 73.81 88 GLU A N 1
ATOM 637 C CA . GLU A 1 88 ? 19.011 -4.790 -3.308 1.00 73.81 88 GLU A CA 1
ATOM 638 C C . GLU A 1 88 ? 17.656 -4.887 -2.572 1.00 73.81 88 GLU A C 1
ATOM 640 O O . GLU A 1 88 ? 17.026 -5.944 -2.611 1.00 73.81 88 GLU A O 1
ATOM 645 N N . ASP A 1 89 ? 17.165 -3.800 -1.959 1.00 76.88 89 ASP A N 1
ATOM 646 C CA . ASP A 1 89 ? 15.823 -3.734 -1.361 1.00 76.88 89 ASP A CA 1
ATOM 647 C C . ASP A 1 89 ? 14.807 -3.146 -2.365 1.00 76.88 89 ASP A C 1
ATOM 649 O O . ASP A 1 89 ? 14.893 -1.967 -2.714 1.00 76.88 89 ASP A O 1
ATOM 653 N N . PRO A 1 90 ? 13.794 -3.908 -2.817 1.00 71.81 90 PRO A N 1
ATOM 654 C CA . PRO A 1 90 ? 12.782 -3.403 -3.744 1.00 71.81 90 PRO A CA 1
ATOM 655 C C . PRO A 1 90 ? 11.877 -2.300 -3.158 1.00 71.81 90 PRO A C 1
ATOM 657 O O . PRO A 1 90 ? 11.069 -1.729 -3.895 1.00 71.81 90 PRO A O 1
ATOM 660 N N . LEU A 1 91 ? 11.995 -1.978 -1.860 1.00 82.25 91 LEU A N 1
ATOM 661 C CA . LEU A 1 91 ? 11.257 -0.910 -1.175 1.00 82.25 91 LEU A CA 1
ATOM 662 C C . LEU A 1 91 ? 9.740 -1.015 -1.386 1.00 82.25 91 LEU A C 1
ATOM 664 O O . LEU A 1 91 ? 9.042 -0.008 -1.568 1.00 82.25 91 LEU A O 1
ATOM 668 N N . TYR A 1 92 ? 9.225 -2.244 -1.360 1.00 86.69 92 TYR A N 1
ATOM 669 C CA . TYR A 1 92 ? 7.799 -2.515 -1.471 1.00 86.69 92 TYR A CA 1
ATOM 670 C C . TYR A 1 92 ? 7.016 -1.894 -0.326 1.00 86.69 92 TYR A C 1
ATOM 672 O O . TYR A 1 92 ? 7.512 -1.766 0.801 1.00 86.69 92 TYR A O 1
ATOM 680 N N . PHE A 1 93 ? 5.781 -1.507 -0.639 1.00 88.81 93 PHE A N 1
ATOM 681 C CA . PHE A 1 93 ? 4.861 -0.958 0.342 1.00 88.81 93 PHE A CA 1
ATOM 682 C C . PHE A 1 93 ? 4.776 -1.857 1.584 1.00 88.81 93 PHE A C 1
ATOM 684 O O . PHE A 1 93 ? 4.646 -3.074 1.479 1.00 88.81 93 PHE A O 1
ATOM 691 N N . TYR A 1 94 ? 4.886 -1.237 2.756 1.00 89.56 94 TYR A N 1
ATOM 692 C CA . TYR A 1 94 ? 4.766 -1.901 4.044 1.00 89.56 94 TYR A CA 1
ATOM 693 C C . TYR A 1 94 ? 4.152 -0.921 5.034 1.00 89.56 94 TYR A C 1
ATOM 695 O O . TYR A 1 94 ? 4.648 0.199 5.181 1.00 89.56 94 TYR A O 1
ATOM 703 N N . ASP A 1 95 ? 3.097 -1.366 5.698 1.00 92.12 95 ASP A N 1
ATOM 704 C CA . ASP A 1 95 ? 2.386 -0.658 6.750 1.00 92.12 95 ASP A CA 1
ATOM 705 C C . ASP A 1 95 ? 1.805 -1.720 7.705 1.00 92.12 95 ASP A C 1
ATOM 707 O O . ASP A 1 95 ? 1.553 -2.856 7.299 1.00 92.12 95 ASP A O 1
ATOM 711 N N . GLU A 1 96 ? 1.661 -1.387 8.987 1.00 91.50 96 GLU A N 1
ATOM 712 C CA . GLU A 1 96 ? 1.146 -2.317 10.006 1.00 91.50 96 GLU A CA 1
ATOM 713 C C . GLU A 1 96 ? -0.389 -2.380 10.017 1.00 91.50 96 GLU A C 1
ATOM 715 O O . GLU A 1 96 ? -0.973 -3.346 10.500 1.00 91.50 96 GLU A O 1
ATOM 720 N N . VAL A 1 97 ? -1.042 -1.346 9.484 1.00 94.38 97 VAL A N 1
ATOM 721 C CA . VAL A 1 97 ? -2.495 -1.153 9.496 1.00 94.38 97 VAL A CA 1
ATOM 722 C C . VAL A 1 97 ? -3.095 -1.395 8.116 1.00 94.38 97 VAL A C 1
ATOM 724 O O . VAL A 1 97 ? -4.221 -1.886 8.012 1.00 94.38 97 VAL A O 1
ATOM 727 N N . PHE A 1 98 ? -2.359 -1.066 7.055 1.00 94.56 98 PHE A N 1
ATOM 728 C CA . PHE A 1 98 ? -2.780 -1.302 5.677 1.00 94.56 98 PHE A CA 1
ATOM 729 C C . PHE A 1 98 ? -1.932 -2.389 5.018 1.00 94.56 98 PHE A C 1
ATOM 731 O O . PHE A 1 98 ? -0.710 -2.301 4.988 1.00 94.56 98 PHE A O 1
ATOM 738 N N . SER A 1 99 ? -2.571 -3.379 4.402 1.00 94.31 99 SER A N 1
ATOM 739 C CA . SER A 1 99 ? -1.883 -4.345 3.540 1.00 94.31 99 SER A CA 1
ATOM 740 C C . SER A 1 99 ? -2.434 -4.291 2.122 1.00 94.31 99 SER A C 1
ATOM 742 O O . SER A 1 99 ? -3.618 -4.032 1.915 1.00 94.31 99 SER A O 1
ATOM 744 N N . ILE A 1 100 ? -1.560 -4.492 1.136 1.00 93.56 100 ILE A N 1
ATOM 745 C CA . ILE A 1 100 ? -1.908 -4.440 -0.284 1.00 93.56 100 ILE A CA 1
ATOM 746 C C . ILE A 1 100 ? -1.519 -5.768 -0.922 1.00 93.56 100 ILE A C 1
ATOM 748 O O . ILE A 1 100 ? -0.371 -6.188 -0.800 1.00 93.56 100 ILE A O 1
ATOM 752 N N . ASP A 1 101 ? -2.459 -6.397 -1.623 1.00 93.38 101 ASP A N 1
ATOM 753 C CA . ASP A 1 101 ? -2.230 -7.646 -2.346 1.00 93.38 101 ASP A CA 1
ATOM 754 C C . ASP A 1 101 ? -2.921 -7.629 -3.725 1.00 93.38 101 ASP A C 1
ATOM 756 O O . ASP A 1 101 ? -4.119 -7.334 -3.807 1.00 93.38 101 ASP A O 1
ATOM 760 N N . PRO A 1 102 ? -2.215 -7.929 -4.831 1.00 93.12 102 PRO A N 1
ATOM 761 C CA . PRO A 1 102 ? -0.779 -8.202 -4.926 1.00 93.12 102 PRO A CA 1
ATOM 762 C C . PRO A 1 102 ? 0.075 -6.919 -4.925 1.00 93.12 102 PRO A C 1
ATOM 764 O O . PRO A 1 102 ? -0.294 -5.909 -5.523 1.00 93.12 102 PRO A O 1
ATOM 767 N N . ILE A 1 103 ? 1.268 -6.980 -4.321 1.00 90.38 103 ILE A N 1
ATOM 768 C CA . ILE A 1 103 ? 2.257 -5.877 -4.332 1.00 90.38 103 ILE A CA 1
ATOM 769 C C . ILE A 1 103 ? 2.905 -5.708 -5.717 1.00 90.38 103 ILE A C 1
ATOM 771 O O . ILE A 1 103 ? 3.242 -4.595 -6.128 1.00 90.38 103 ILE A O 1
ATOM 775 N N . VAL A 1 104 ? 3.090 -6.816 -6.438 1.00 90.19 104 VAL A N 1
ATOM 776 C CA . VAL A 1 104 ? 3.682 -6.855 -7.780 1.00 90.19 104 VAL A CA 1
ATOM 777 C C . VAL A 1 104 ? 2.787 -7.669 -8.698 1.00 90.19 104 VAL A C 1
ATOM 779 O O . VAL A 1 104 ? 2.328 -8.749 -8.328 1.00 90.19 104 VAL A O 1
ATOM 782 N N . SER A 1 105 ? 2.539 -7.172 -9.905 1.00 89.75 105 SER A N 1
ATOM 783 C CA . SER A 1 105 ? 1.786 -7.914 -10.917 1.00 89.75 105 SER A CA 1
ATOM 784 C C . SER A 1 105 ? 2.171 -7.477 -12.324 1.00 89.75 105 SER A C 1
ATOM 786 O O . SER A 1 105 ? 2.642 -6.364 -12.506 1.00 89.75 105 SER A O 1
ATOM 788 N N . THR A 1 106 ? 1.940 -8.319 -13.324 1.00 90.06 106 THR A N 1
ATOM 789 C CA . THR A 1 106 ? 2.104 -7.951 -14.739 1.00 90.06 106 THR A CA 1
ATOM 790 C C . THR A 1 106 ? 0.722 -7.836 -15.372 1.00 90.06 106 THR A C 1
ATOM 792 O O . THR A 1 106 ? -0.144 -8.686 -15.138 1.00 90.06 106 THR A O 1
ATOM 795 N N . ILE A 1 107 ? 0.498 -6.773 -16.144 1.00 89.19 107 ILE A N 1
ATOM 796 C CA . ILE A 1 107 ? -0.775 -6.505 -16.824 1.00 89.19 107 ILE A CA 1
ATOM 797 C C . ILE A 1 107 ? -0.517 -6.467 -18.327 1.00 89.19 107 ILE A C 1
ATOM 799 O O . ILE A 1 107 ? 0.364 -5.752 -18.795 1.00 89.19 107 ILE A O 1
ATOM 803 N N . TYR A 1 108 ? -1.296 -7.239 -19.079 1.00 89.88 108 TYR A N 1
ATOM 804 C CA . TYR A 1 108 ? -1.218 -7.272 -20.536 1.00 89.88 108 TYR A CA 1
ATOM 805 C C . TYR A 1 108 ? -2.100 -6.186 -21.171 1.00 89.88 108 TYR A C 1
ATOM 807 O O . TYR A 1 108 ? -3.080 -5.753 -20.558 1.00 89.88 108 TYR A O 1
ATOM 815 N N . PRO A 1 109 ? -1.812 -5.765 -22.414 1.00 88.00 109 PRO A N 1
ATOM 816 C CA . PRO A 1 109 ? -2.669 -4.835 -23.140 1.00 88.00 109 PRO A CA 1
ATOM 817 C C . PRO A 1 109 ? -4.125 -5.319 -23.200 1.00 88.00 109 PRO A C 1
ATOM 819 O O . PRO A 1 109 ? -4.393 -6.472 -23.532 1.00 88.00 109 PRO A O 1
ATOM 822 N N . GLY A 1 110 ? -5.068 -4.438 -22.860 1.00 90.19 110 GLY A N 1
ATOM 823 C CA . GLY A 1 110 ? -6.500 -4.759 -22.820 1.00 90.19 110 GLY A CA 1
ATOM 824 C C . GLY A 1 110 ? -6.951 -5.586 -21.609 1.00 90.19 110 GLY A C 1
ATOM 825 O O . GLY A 1 110 ? -8.148 -5.820 -21.460 1.00 90.19 110 GLY A O 1
ATOM 826 N N . ALA A 1 111 ? -6.035 -6.001 -20.729 1.00 89.88 111 ALA A N 1
ATOM 827 C CA . ALA A 1 111 ? -6.375 -6.653 -19.472 1.00 89.88 111 ALA A CA 1
ATOM 828 C C . ALA A 1 111 ? -6.590 -5.627 -18.349 1.00 89.88 111 ALA A C 1
ATOM 830 O O . ALA A 1 111 ? -6.022 -4.535 -18.350 1.00 89.88 111 ALA A O 1
ATOM 831 N N . SER A 1 112 ? -7.381 -6.009 -17.350 1.00 87.94 112 SER A N 1
ATOM 832 C CA . SER A 1 112 ? -7.534 -5.280 -16.092 1.00 87.94 112 SER A CA 1
ATOM 833 C C . SER A 1 112 ? -7.128 -6.173 -14.920 1.00 87.94 112 SER A C 1
ATOM 835 O O . SER A 1 112 ? -7.217 -7.402 -14.986 1.00 87.94 112 SER A O 1
ATOM 837 N N . ARG A 1 113 ? -6.635 -5.559 -13.841 1.00 87.94 113 ARG A N 1
ATOM 838 C CA . ARG A 1 113 ? -6.190 -6.258 -12.632 1.00 87.94 113 ARG A CA 1
ATOM 839 C C . ARG A 1 113 ? -6.790 -5.584 -11.407 1.00 87.94 113 ARG A C 1
ATOM 841 O O . ARG A 1 113 ? -6.688 -4.370 -11.260 1.00 87.94 113 ARG A O 1
ATOM 848 N N . THR A 1 114 ? -7.384 -6.378 -10.525 1.00 91.88 114 THR A N 1
ATOM 849 C CA . THR A 1 114 ? -7.879 -5.910 -9.227 1.00 91.88 114 THR A CA 1
ATOM 850 C C . THR A 1 114 ? -6.778 -6.031 -8.181 1.00 91.88 114 THR A C 1
ATOM 852 O O . THR A 1 114 ? -6.092 -7.052 -8.117 1.00 91.88 114 THR A O 1
ATOM 855 N N . ILE A 1 115 ? -6.627 -4.986 -7.370 1.00 90.88 115 ILE A N 1
ATOM 856 C CA . ILE A 1 115 ? -5.717 -4.935 -6.226 1.00 90.88 115 ILE A CA 1
ATOM 857 C C . ILE A 1 115 ? -6.572 -4.772 -4.971 1.00 90.88 115 ILE A C 1
ATOM 859 O O . ILE A 1 115 ? -7.487 -3.948 -4.947 1.00 90.88 115 ILE A O 1
ATOM 863 N N . THR A 1 116 ? -6.280 -5.559 -3.943 1.00 94.38 116 THR A N 1
ATOM 864 C CA . THR A 1 116 ? -7.010 -5.565 -2.676 1.00 94.38 116 THR A CA 1
ATOM 865 C C . THR A 1 116 ? -6.222 -4.795 -1.629 1.00 94.38 116 THR A C 1
ATOM 867 O O . THR A 1 116 ? -5.033 -5.045 -1.441 1.00 94.38 116 THR A O 1
ATOM 870 N N . VAL A 1 117 ? -6.891 -3.879 -0.926 1.00 94.56 117 VAL A N 1
ATOM 871 C CA . VAL A 1 117 ? -6.334 -3.179 0.236 1.00 94.56 117 VAL A CA 1
ATOM 872 C C . VAL A 1 117 ? -7.092 -3.629 1.478 1.00 94.56 117 VAL A C 1
ATOM 874 O O . VAL A 1 117 ? -8.310 -3.474 1.546 1.00 94.56 117 VAL A O 1
ATOM 877 N N . THR A 1 118 ? -6.382 -4.177 2.458 1.00 95.62 118 THR A N 1
ATOM 878 C CA . THR A 1 118 ? -6.957 -4.587 3.745 1.00 95.62 118 THR A CA 1
ATOM 879 C C . THR A 1 118 ? -6.613 -3.551 4.804 1.00 95.62 118 THR A C 1
ATOM 881 O O . THR A 1 118 ? -5.474 -3.097 4.875 1.00 95.62 118 THR A O 1
ATOM 884 N N . PHE A 1 119 ? -7.593 -3.189 5.631 1.00 95.81 119 PHE A N 1
ATOM 885 C CA . PHE A 1 119 ? -7.444 -2.230 6.724 1.00 95.81 119 PHE A CA 1
ATOM 886 C C . PHE A 1 119 ? -7.695 -2.920 8.071 1.00 95.81 119 PHE A C 1
ATOM 888 O O . PHE A 1 119 ? -8.805 -3.384 8.332 1.00 95.81 119 PHE A O 1
ATOM 895 N N . GLY A 1 120 ? -6.664 -2.982 8.915 1.00 94.50 120 GLY A N 1
ATOM 896 C CA . GLY A 1 120 ? -6.683 -3.572 10.255 1.00 94.50 120 GLY A CA 1
ATOM 897 C C . GLY A 1 120 ? -6.234 -2.562 11.316 1.00 94.50 120 GLY A C 1
ATOM 898 O O . GLY A 1 120 ? -5.064 -2.567 11.693 1.00 94.50 120 GLY A O 1
ATOM 899 N N . PRO A 1 121 ? -7.118 -1.665 11.796 1.00 94.88 121 PRO A N 1
ATOM 900 C CA . PRO A 1 121 ? -6.742 -0.640 12.766 1.00 94.88 121 PRO A CA 1
ATOM 901 C C . PRO A 1 121 ? -6.372 -1.248 14.123 1.00 94.88 121 PRO A C 1
ATOM 903 O O . PRO A 1 121 ? -7.127 -2.029 14.696 1.00 94.88 121 PRO A O 1
ATOM 906 N N . LEU A 1 122 ? -5.235 -0.820 14.675 1.00 91.44 122 LEU A N 1
ATOM 907 C CA . LEU A 1 122 ? -4.751 -1.239 15.998 1.00 91.44 122 LEU A CA 1
ATOM 908 C C . LEU A 1 122 ? -5.446 -0.497 17.152 1.00 91.44 122 LEU A C 1
ATOM 910 O O . LEU A 1 122 ? -5.395 -0.924 18.303 1.00 91.44 122 LEU A O 1
ATOM 914 N N . SER A 1 123 ? -6.040 0.665 16.884 1.00 92.00 123 SER A N 1
ATOM 915 C CA . SER A 1 123 ? -6.634 1.547 17.893 1.00 92.00 123 SER A CA 1
ATOM 916 C C . SER A 1 123 ? -7.736 2.419 17.295 1.00 92.00 123 SER A C 1
ATOM 918 O O . SER A 1 123 ? -7.904 2.499 16.079 1.00 92.00 123 SER A O 1
ATOM 920 N N . ALA A 1 124 ? -8.500 3.088 18.162 1.00 94.31 124 ALA A N 1
ATOM 921 C CA . ALA A 1 124 ? -9.611 3.957 17.783 1.00 94.31 124 ALA A CA 1
ATOM 922 C C . ALA A 1 124 ? -9.134 5.326 17.254 1.00 94.31 124 ALA A C 1
ATOM 924 O O . ALA A 1 124 ? -9.306 6.351 17.911 1.00 94.31 124 ALA A O 1
ATOM 925 N N . LEU A 1 125 ? -8.458 5.330 16.105 1.00 93.25 125 LEU A N 1
ATOM 926 C CA . LEU A 1 125 ? -7.808 6.503 15.518 1.00 93.25 125 LEU A CA 1
ATOM 927 C C . LEU A 1 125 ? -8.192 6.678 14.047 1.00 93.25 125 LEU A C 1
ATOM 929 O O . LEU A 1 125 ? -8.666 5.751 13.392 1.00 93.25 125 LEU A O 1
ATOM 933 N N . GLN A 1 126 ? -7.939 7.869 13.511 1.00 94.69 126 GLN A N 1
ATOM 934 C CA . GLN A 1 126 ? -7.967 8.101 12.073 1.00 94.69 126 GLN A CA 1
ATOM 935 C C . GLN A 1 126 ? -6.605 7.746 11.471 1.00 94.69 126 GLN A C 1
ATOM 937 O O . GLN A 1 126 ? -5.572 8.259 11.895 1.00 94.69 126 GLN A O 1
ATOM 942 N N . TYR A 1 127 ? -6.623 6.882 10.465 1.00 95.00 127 TYR A N 1
ATOM 943 C CA . TYR A 1 127 ? -5.457 6.401 9.744 1.00 95.00 127 TYR A CA 1
ATOM 944 C C . TYR A 1 127 ? -5.467 6.936 8.313 1.00 95.00 127 TYR A C 1
ATOM 946 O O . TYR A 1 127 ? -6.508 7.012 7.656 1.00 95.00 127 TYR A O 1
ATOM 954 N N . SER A 1 128 ? -4.285 7.296 7.827 1.00 93.88 128 SER A N 1
ATOM 955 C CA . SER A 1 128 ? -4.059 7.749 6.460 1.00 93.88 128 SER A CA 1
ATOM 956 C C . SER A 1 128 ? -2.727 7.198 5.985 1.00 93.88 128 SER A C 1
ATOM 958 O O . SER A 1 128 ? -1.724 7.355 6.678 1.00 93.88 128 SER A O 1
ATOM 960 N N . CYS A 1 129 ? -2.710 6.590 4.805 1.00 91.25 129 CYS A N 1
ATOM 961 C CA . CYS A 1 129 ? -1.501 6.039 4.215 1.00 91.25 129 CYS A CA 1
ATOM 962 C C . CYS A 1 129 ? -1.421 6.377 2.724 1.00 91.25 129 CYS A C 1
ATOM 964 O O . CYS A 1 129 ? -2.442 6.444 2.042 1.00 91.25 129 CYS A O 1
ATOM 966 N N . SER A 1 130 ? -0.202 6.594 2.228 1.00 92.31 130 SER A N 1
ATOM 967 C CA . SER A 1 130 ? 0.079 6.868 0.818 1.00 92.31 130 SER A CA 1
ATOM 968 C C . SER A 1 130 ? 1.041 5.819 0.270 1.00 92.31 130 SER A C 1
ATOM 970 O O . SER A 1 130 ? 2.196 5.732 0.692 1.00 92.31 130 SER A O 1
ATOM 972 N N . ALA A 1 131 ? 0.566 5.038 -0.691 1.00 92.00 131 ALA A N 1
ATOM 973 C CA . ALA A 1 131 ? 1.352 4.105 -1.483 1.00 92.00 131 ALA A CA 1
ATOM 974 C C . ALA A 1 131 ? 1.628 4.695 -2.871 1.00 92.00 131 ALA A C 1
ATOM 976 O O . ALA A 1 131 ? 0.930 5.601 -3.327 1.00 92.00 131 ALA A O 1
ATOM 977 N N . TYR A 1 132 ? 2.643 4.176 -3.561 1.00 91.19 132 TYR A N 1
ATOM 978 C CA . TYR A 1 132 ? 2.974 4.620 -4.912 1.00 91.19 132 TYR A CA 1
ATOM 979 C C . TYR A 1 132 ? 3.070 3.435 -5.855 1.00 91.19 132 TYR A C 1
ATOM 981 O O . TYR A 1 132 ? 3.851 2.512 -5.638 1.00 91.19 132 TYR A O 1
ATOM 989 N N . CYS A 1 133 ? 2.309 3.494 -6.936 1.00 89.56 133 CYS A N 1
ATOM 990 C CA . CYS A 1 133 ? 2.344 2.511 -7.995 1.00 89.56 133 CYS A CA 1
ATOM 991 C C . CYS A 1 133 ? 3.362 2.932 -9.063 1.00 89.56 133 CYS A C 1
ATOM 993 O O . CYS A 1 133 ? 3.292 4.021 -9.630 1.00 89.56 133 CYS A O 1
ATOM 995 N N . SER A 1 134 ? 4.340 2.071 -9.305 1.00 88.69 134 SER A N 1
ATOM 996 C CA . SER A 1 134 ? 5.382 2.216 -10.311 1.00 88.69 134 SER A CA 1
ATOM 997 C C . SER A 1 134 ? 5.079 1.288 -11.478 1.00 88.69 134 SER A C 1
ATOM 999 O O . SER A 1 134 ? 4.930 0.079 -11.291 1.00 88.69 134 SER A O 1
ATOM 1001 N N . ILE A 1 135 ? 5.002 1.856 -12.677 1.00 88.81 135 ILE A N 1
ATOM 1002 C CA . ILE A 1 135 ? 4.837 1.114 -13.926 1.00 88.81 135 ILE A CA 1
ATOM 1003 C C . ILE A 1 135 ? 6.183 1.132 -14.639 1.00 88.81 135 ILE A C 1
ATOM 1005 O O . ILE A 1 135 ? 6.773 2.199 -14.819 1.00 88.81 135 ILE A O 1
ATOM 1009 N N . VAL A 1 136 ? 6.675 -0.032 -15.060 1.00 85.81 136 VAL A N 1
ATOM 1010 C CA . VAL A 1 136 ? 7.875 -0.099 -15.905 1.00 85.81 136 VAL A CA 1
ATOM 1011 C C . VAL A 1 136 ? 7.649 0.725 -17.177 1.00 85.81 136 VAL A C 1
ATOM 1013 O O . VAL A 1 136 ? 6.660 0.542 -17.878 1.00 85.81 136 VAL A O 1
ATOM 1016 N N . GLY A 1 137 ? 8.561 1.659 -17.455 1.00 84.31 137 GLY A N 1
ATOM 1017 C CA . GLY A 1 137 ? 8.459 2.588 -18.586 1.00 84.31 137 GLY A CA 1
ATOM 1018 C C . GLY A 1 137 ? 7.771 3.920 -18.264 1.00 84.31 137 GLY A C 1
ATOM 1019 O O . GLY A 1 137 ? 7.864 4.844 -19.067 1.00 84.31 137 GLY A O 1
ATOM 1020 N N . SER A 1 138 ? 7.155 4.067 -17.086 1.00 86.06 138 SER A N 1
ATOM 1021 C CA . SER A 1 138 ? 6.675 5.362 -16.591 1.00 86.06 138 SER A CA 1
ATOM 1022 C C . SER A 1 138 ? 7.719 6.013 -15.687 1.00 86.06 138 SER A C 1
ATOM 1024 O O . SER A 1 138 ? 8.235 5.386 -14.761 1.00 86.06 138 SER A O 1
ATOM 1026 N N . VAL A 1 139 ? 8.012 7.292 -15.930 1.00 86.19 139 VAL A N 1
ATOM 1027 C CA . VAL A 1 139 ? 8.865 8.098 -15.036 1.00 86.19 139 VAL A CA 1
ATOM 1028 C C . VAL A 1 139 ? 8.080 8.527 -13.795 1.00 86.19 139 VAL A C 1
ATOM 1030 O O . VAL A 1 139 ? 8.623 8.589 -12.691 1.00 86.19 139 VAL A O 1
ATOM 1033 N N . GLU A 1 140 ? 6.787 8.800 -13.966 1.00 88.75 140 GLU A N 1
ATOM 1034 C CA . GLU A 1 140 ? 5.903 9.223 -12.890 1.00 88.75 140 GLU A CA 1
ATOM 1035 C C . GLU A 1 140 ? 5.261 8.015 -12.204 1.00 88.75 140 GLU A C 1
ATOM 1037 O O . GLU A 1 140 ? 4.793 7.071 -12.851 1.00 88.75 140 GLU A O 1
ATOM 1042 N N . ARG A 1 141 ? 5.246 8.053 -10.870 1.00 89.75 141 ARG A N 1
ATOM 1043 C CA . ARG A 1 141 ? 4.562 7.062 -10.040 1.00 89.75 141 ARG A CA 1
ATOM 1044 C C . ARG A 1 141 ? 3.160 7.551 -9.722 1.00 89.75 141 ARG A C 1
ATOM 1046 O O . ARG A 1 141 ? 2.986 8.696 -9.321 1.00 89.75 141 ARG A O 1
ATOM 1053 N N . ILE A 1 142 ? 2.186 6.658 -9.821 1.00 90.81 142 ILE A N 1
ATOM 1054 C CA . ILE A 1 142 ? 0.786 6.969 -9.537 1.00 90.81 142 ILE A CA 1
ATOM 1055 C C . ILE A 1 142 ? 0.570 6.883 -8.017 1.00 90.81 142 ILE A C 1
ATOM 1057 O O . ILE A 1 142 ? 0.819 5.820 -7.438 1.00 90.81 142 ILE A O 1
ATOM 1061 N N . PRO A 1 143 ? 0.137 7.962 -7.343 1.00 91.62 143 PRO A N 1
ATOM 1062 C CA . PRO A 1 143 ? -0.148 7.925 -5.914 1.00 91.62 143 PRO A CA 1
ATOM 1063 C C . PRO A 1 143 ? -1.462 7.185 -5.627 1.00 91.62 143 PRO A C 1
ATOM 1065 O O . PRO A 1 143 ? -2.455 7.349 -6.332 1.00 91.62 143 PRO A O 1
ATOM 1068 N N . LEU A 1 144 ? -1.474 6.404 -4.549 1.00 90.88 144 LEU A N 1
ATOM 1069 C CA . LEU A 1 144 ? -2.656 5.764 -3.980 1.00 90.88 144 LEU A CA 1
ATOM 1070 C C . LEU A 1 144 ? -2.758 6.167 -2.507 1.00 90.88 144 LEU A C 1
ATOM 1072 O O . LEU A 1 144 ? -1.992 5.679 -1.678 1.00 90.88 144 LEU A O 1
ATOM 1076 N N . THR A 1 145 ? -3.700 7.050 -2.180 1.00 93.00 145 THR A N 1
ATOM 1077 C CA . THR A 1 145 ? -3.965 7.462 -0.796 1.00 93.00 145 THR A CA 1
ATOM 1078 C C . THR A 1 145 ? -5.186 6.730 -0.258 1.00 93.00 145 THR A C 1
ATOM 1080 O O . THR A 1 145 ? -6.243 6.720 -0.885 1.00 93.00 145 THR A O 1
ATOM 1083 N N . VAL A 1 146 ? -5.032 6.116 0.912 1.00 91.81 146 VAL A N 1
ATOM 1084 C CA . VAL A 1 146 ? -6.067 5.329 1.582 1.00 91.81 146 VAL A CA 1
ATOM 1085 C C . VAL A 1 146 ? -6.316 5.915 2.964 1.00 91.81 146 VAL A C 1
ATOM 1087 O O . VAL A 1 146 ? -5.379 6.246 3.692 1.00 91.81 146 VAL A O 1
ATOM 1090 N N . HIS A 1 147 ? -7.589 6.025 3.329 1.00 95.00 147 HIS A N 1
ATOM 1091 C CA . HIS A 1 147 ? -8.024 6.511 4.631 1.00 95.00 147 HIS A CA 1
ATOM 1092 C C . HIS A 1 147 ? -8.892 5.463 5.319 1.00 95.00 147 HIS A C 1
ATOM 1094 O O . HIS A 1 147 ? -9.672 4.766 4.671 1.00 95.00 147 HIS A O 1
ATOM 1100 N N . GLY A 1 148 ? -8.779 5.381 6.639 1.00 93.00 148 GLY A N 1
ATOM 1101 C CA . GLY A 1 148 ? -9.591 4.496 7.464 1.00 93.00 148 GLY A CA 1
ATOM 1102 C C . GLY A 1 148 ? -9.751 5.059 8.868 1.00 93.00 148 GLY A C 1
ATOM 1103 O O . GLY A 1 148 ? -8.916 5.827 9.335 1.00 93.00 148 GLY A O 1
ATOM 1104 N N . VAL A 1 149 ? -10.832 4.697 9.553 1.00 95.69 149 VAL A N 1
ATOM 1105 C CA . VAL A 1 149 ? -11.061 5.090 10.949 1.00 95.69 149 VAL A CA 1
ATOM 1106 C C . VAL A 1 149 ? -11.251 3.830 11.773 1.00 95.69 149 VAL A C 1
ATOM 1108 O O . VAL A 1 149 ? -12.161 3.044 11.517 1.00 95.69 149 VAL A O 1
ATOM 1111 N N . GLY A 1 150 ? -10.379 3.634 12.755 1.00 94.12 150 GLY A N 1
ATOM 1112 C CA . GLY A 1 150 ? -10.561 2.628 13.785 1.00 94.12 150 GLY A CA 1
ATOM 1113 C C . GLY A 1 150 ? -11.608 3.102 14.781 1.00 94.12 150 GLY A C 1
ATOM 1114 O O . GLY A 1 150 ? -11.556 4.233 15.265 1.00 94.12 150 GLY A O 1
ATOM 1115 N N . ILE A 1 151 ? -12.562 2.235 15.102 1.00 91.69 151 ILE A N 1
ATOM 1116 C CA . ILE A 1 151 ? -13.591 2.507 16.104 1.00 91.69 151 ILE A CA 1
ATOM 1117 C C . ILE A 1 151 ? -13.350 1.556 17.270 1.00 91.69 151 ILE A C 1
ATOM 1119 O O . ILE A 1 151 ? -13.307 0.342 17.093 1.00 91.69 151 ILE A O 1
ATOM 1123 N N . GLY A 1 152 ? -13.167 2.123 18.460 1.00 87.50 152 GLY A N 1
ATOM 1124 C CA . GLY A 1 152 ? -12.980 1.355 19.687 1.00 87.50 152 GLY A CA 1
ATOM 1125 C C . GLY A 1 152 ? -14.290 0.755 20.208 1.00 87.50 152 GLY A C 1
ATOM 1126 O O . GLY A 1 152 ? -15.378 1.167 19.791 1.00 87.50 152 GLY A O 1
ATOM 1127 N N . PRO A 1 153 ? -14.210 -0.198 21.147 1.00 84.12 153 PRO A N 1
ATOM 1128 C CA . PRO A 1 153 ? -15.391 -0.768 21.778 1.00 84.12 153 PRO A CA 1
ATOM 1129 C C . PRO A 1 153 ? -16.174 0.316 22.531 1.00 84.12 153 PRO A C 1
ATOM 1131 O O . PRO A 1 153 ? -15.615 1.073 23.324 1.00 84.12 153 PRO A O 1
ATOM 1134 N N . LYS A 1 154 ? -17.488 0.380 22.303 1.00 76.12 154 LYS A N 1
ATOM 1135 C CA . LYS A 1 154 ? -18.400 1.240 23.068 1.00 76.12 154 LYS A CA 1
ATOM 1136 C C . LYS A 1 154 ? -18.944 0.441 24.252 1.00 76.12 154 LYS A C 1
ATOM 1138 O O . LYS A 1 154 ? -19.980 -0.201 24.127 1.00 76.12 154 LYS A O 1
ATOM 1143 N N . ALA A 1 155 ? -18.227 0.440 25.374 1.00 74.88 155 ALA A N 1
ATOM 1144 C CA . ALA A 1 155 ? -18.719 -0.149 26.618 1.00 74.88 155 ALA A CA 1
ATOM 1145 C C . ALA A 1 155 ? -19.444 0.921 27.443 1.00 74.88 155 ALA A C 1
ATOM 1147 O O . ALA A 1 155 ? -18.857 1.946 27.787 1.00 74.88 155 ALA A O 1
ATOM 1148 N N . ALA A 1 156 ? -20.714 0.678 27.755 1.00 72.75 156 ALA A N 1
ATOM 1149 C CA . ALA A 1 156 ? -21.452 1.428 28.760 1.00 72.75 156 ALA A CA 1
ATOM 1150 C C . ALA A 1 156 ? -21.667 0.499 29.958 1.00 72.75 156 ALA A C 1
ATOM 1152 O O . ALA A 1 156 ? -22.267 -0.564 29.810 1.00 72.75 156 ALA A O 1
ATOM 1153 N N . PHE A 1 157 ? -21.149 0.874 31.127 1.00 71.31 157 PHE A N 1
ATOM 1154 C CA . PHE A 1 157 ? -21.470 0.190 32.376 1.00 71.31 157 PHE A CA 1
ATOM 1155 C C . PHE A 1 157 ? -22.723 0.843 32.957 1.00 71.31 157 PHE A C 1
ATOM 1157 O O . PHE A 1 157 ? -22.658 1.977 33.426 1.00 71.31 157 PHE A O 1
ATOM 1164 N N . SER A 1 158 ? -23.859 0.150 32.904 1.00 71.38 158 SER A N 1
ATOM 1165 C CA . SER A 1 158 ? -25.030 0.504 33.705 1.00 71.38 158 SER A CA 1
ATOM 1166 C C . SER A 1 158 ? -24.930 -0.231 35.040 1.00 71.38 158 SER A C 1
ATOM 1168 O O . SER A 1 158 ? -25.089 -1.450 35.084 1.00 71.38 158 SER A O 1
ATOM 1170 N N . TYR A 1 159 ? -24.632 0.495 36.114 1.00 69.50 159 TYR A N 1
ATOM 1171 C CA . TYR A 1 159 ? -24.943 0.029 37.461 1.00 69.50 159 TYR A CA 1
ATOM 1172 C C . TYR A 1 159 ? -26.297 0.619 37.820 1.00 69.50 159 TYR A C 1
ATOM 1174 O O . TYR A 1 159 ? -26.361 1.798 38.152 1.00 69.50 159 TYR A O 1
ATOM 1182 N N . ASP A 1 160 ? 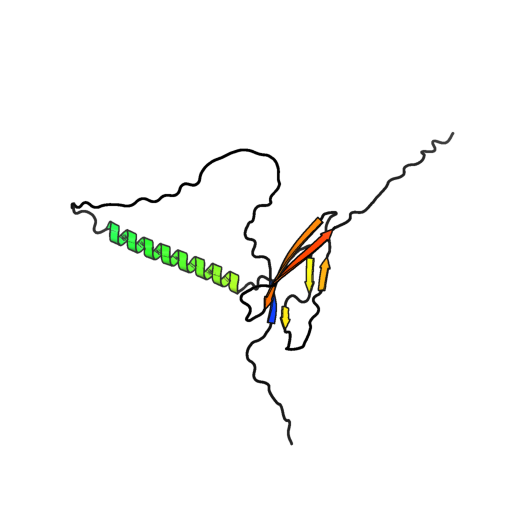-27.344 -0.193 37.739 1.00 69.00 160 ASP A N 1
ATOM 1183 C CA . ASP A 1 160 ? -28.601 0.115 38.404 1.00 69.00 160 ASP A CA 1
ATOM 1184 C C . ASP A 1 160 ? -28.766 -0.887 39.546 1.00 69.00 160 ASP A C 1
ATOM 1186 O O . ASP A 1 160 ? -28.865 -2.092 39.336 1.00 69.00 160 ASP A O 1
ATOM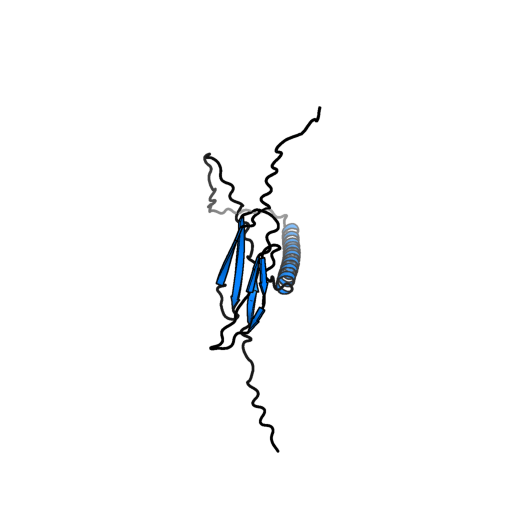 1190 N N . GLU A 1 161 ? -28.743 -0.317 40.748 1.00 68.38 161 GLU A N 1
ATOM 1191 C CA . GLU A 1 161 ? -29.261 -0.862 42.001 1.00 68.38 161 GLU A CA 1
ATOM 1192 C C . GLU A 1 161 ? -28.417 -1.926 42.727 1.00 68.38 161 GLU A C 1
ATOM 1194 O O . GLU A 1 161 ? -28.224 -3.066 42.312 1.00 68.38 161 GLU A O 1
ATOM 1199 N N . LEU A 1 162 ? -27.933 -1.506 43.901 1.00 71.25 162 LEU A N 1
ATOM 1200 C CA . LEU A 1 162 ? -27.442 -2.367 44.966 1.00 71.25 162 LEU A CA 1
ATOM 1201 C C . LEU A 1 162 ? -28.619 -2.626 45.917 1.00 71.25 162 LEU A C 1
ATOM 1203 O O . LEU A 1 162 ? -28.957 -1.755 46.718 1.00 71.25 162 LEU A O 1
ATOM 1207 N N . ASP A 1 163 ? -29.233 -3.806 45.821 1.00 71.19 163 ASP A N 1
ATOM 1208 C CA . ASP A 1 163 ? -30.189 -4.291 46.820 1.00 71.19 163 ASP A CA 1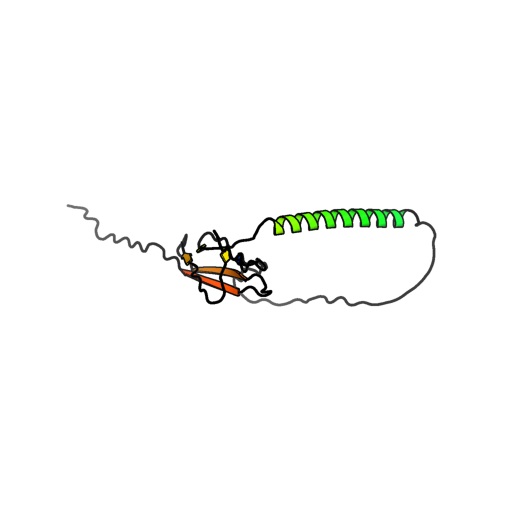
ATOM 1209 C C . ASP A 1 163 ? -29.419 -4.741 48.069 1.00 71.19 163 ASP A C 1
ATOM 1211 O O . ASP A 1 163 ? -28.845 -5.831 48.132 1.00 71.19 163 ASP A O 1
ATOM 1215 N N . VAL A 1 164 ? -29.340 -3.850 49.053 1.00 75.50 164 VAL A N 1
ATOM 1216 C CA . VAL A 1 164 ? -28.976 -4.205 50.426 1.00 75.50 164 VAL A CA 1
ATOM 1217 C C . VAL A 1 164 ? -30.268 -4.623 51.117 1.00 75.50 164 VAL A C 1
ATOM 1219 O O . VAL A 1 164 ? -30.959 -3.791 51.701 1.00 75.50 164 VAL A O 1
ATOM 1222 N N . GLY A 1 165 ? -30.603 -5.906 50.963 1.00 77.19 165 GLY A N 1
ATOM 1223 C CA . GLY A 1 165 ? -31.769 -6.534 51.579 1.00 77.19 165 GLY A CA 1
ATOM 1224 C C . GLY A 1 165 ? -31.837 -6.345 53.103 1.00 77.19 165 GLY A C 1
ATOM 1225 O O . GLY A 1 165 ? -30.821 -6.081 53.749 1.00 77.19 165 GLY A O 1
ATOM 1226 N N . GLU A 1 166 ? -33.066 -6.472 53.617 1.00 58.91 166 GLU A N 1
ATOM 1227 C CA . GLU A 1 166 ? -33.557 -6.122 54.969 1.00 58.91 166 GLU A CA 1
ATOM 1228 C C . GLU A 1 166 ? -32.759 -6.688 56.161 1.00 58.91 166 GLU A C 1
ATOM 1230 O O . GLU A 1 166 ? -32.395 -7.889 56.146 1.00 58.91 166 GLU A O 1
#

pLDDT: mean 70.09, std 23.04, range [28.83, 95.81]

InterPro domains:
  IPR013783 Immunoglobulin-like fold [G3DSA:2.60.40.10] (38-153)
  IPR033305 Hydrocephalus-inducing-like [PTHR23053] (56-166)

Organism: Perkinsus olseni (NCBI:txid32597)

Secondary structure (DSSP, 8-state):
-------PPP----EEEEEE-------------------------------------SHHHHHHHHHHHHHHHHHHHHHHHHHHHHHHS--B---SSEEEE-SEEE--TT-----EEEE--SSSSEEEEEEEEEETT-SSPEEEEEEEE-----------------

Foldseek 3Di:
DDDPDPDDDDDDQFKKAKAADPDPVPDPDDDDDDDDDDDDDDDDDDDDDDDDDDDDDPPPVVVVVVVVVVVVVVVVVVVVVVVVVVVVDPRFDDDPFKDKPPRMDGADVPGDDDIDIGGHDPDQAKDKGWMWMDTVVDPDTDIDIDIDGDHDDDDDDDDDDDPPDD

Sequence (166 aa):
TAKDDLGIPGDSDGALRIGRARRVLESITASPGKASGLTSPSASSSSSSTESESEESSSETIKNSKMEGLVMRALQTKYDNITRQINEDPLYFYDEVFSIDPIVSTIYPGASRTITVTFGPLSALQYSCSAYCSIVGSVERIPLTVHGVGIGPKAAFSYDELDVGE

Radius of gyration: 31.18 Å; chains: 1; bounding box: 92×75×92 Å